Protein AF-A0A553SRT6-F1 (afdb_monomer_lite)

Sequence (78 aa):
MFRLLKIILGFLAAILALFGTITDSTLIFSFMYFFLGLLLLVIGFSELKKIDNIAPILMLLLAGFFILGSFYIMFFET

InterPro domains:
  IPR025018 Protein of unknown function DUF3953 [PF13129] (32-68)

Radius of gyration: 13.27 Å; chains: 1; bounding box: 30×25×34 Å

Secondary structure (DSSP, 8-state):
--HHHHHHHHHHHHHHHHHHHH---HHHHHHHHHHHHHHHHHHHHHHTT-TT-SHHHHHHHHHHHHHHHHHHHHHHT-

Foldseek 3Di:
DPPVVLVVLVVVLVVLVVVLVVDPDLLSNLVSLLVSLVSLLVNLVVPVVPVVDCSSVVSNVSSVVSNVVSVCSNPPVD

Organism: Niallia circulans (N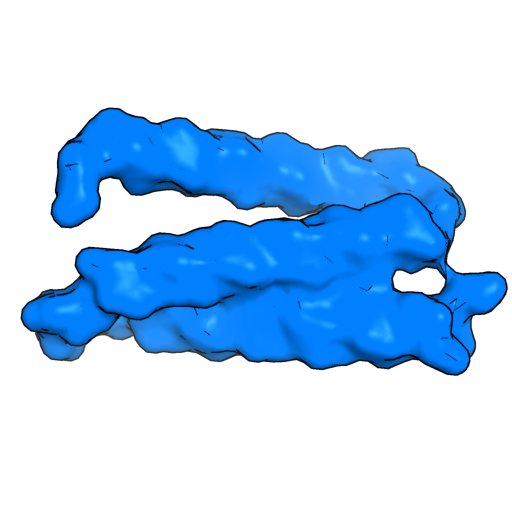CBI:txid1397)

Structure (mmCIF, N/CA/C/O backbone):
data_AF-A0A553SRT6-F1
#
_entry.id   AF-A0A553SRT6-F1
#
loop_
_atom_site.group_PDB
_atom_site.id
_atom_site.type_symbol
_atom_site.label_atom_id
_atom_site.label_alt_id
_atom_site.label_comp_id
_atom_site.label_asym_id
_atom_site.label_entity_id
_atom_site.label_seq_id
_atom_site.pdbx_PDB_ins_code
_atom_site.Cartn_x
_atom_site.Cartn_y
_atom_site.Cartn_z
_atom_site.occupancy
_atom_site.B_iso_or_equiv
_atom_site.auth_seq_id
_atom_site.auth_comp_id
_atom_site.auth_asym_id
_atom_site.auth_atom_id
_atom_site.pdbx_PDB_model_num
ATOM 1 N N . MET A 1 1 ? -3.470 5.606 17.877 1.00 59.69 1 MET A N 1
ATOM 2 C CA . MET A 1 1 ? -2.620 6.292 16.879 1.00 59.69 1 MET A CA 1
ATOM 3 C C . MET A 1 1 ? -3.013 7.758 16.854 1.00 59.69 1 MET A C 1
ATOM 5 O O . MET A 1 1 ? -4.206 8.029 16.750 1.00 59.69 1 MET A O 1
ATOM 9 N N . PHE A 1 2 ? -2.063 8.680 17.022 1.00 73.25 2 PHE A N 1
ATOM 10 C CA . PHE A 1 2 ? -2.344 10.118 16.991 1.00 73.25 2 PHE A CA 1
ATOM 11 C C . PHE A 1 2 ? -3.014 10.493 15.662 1.00 73.25 2 PHE A C 1
ATOM 13 O O . PHE A 1 2 ? -2.584 10.039 14.603 1.00 73.25 2 PHE A O 1
ATOM 20 N N . ARG A 1 3 ? -4.082 11.298 15.716 1.00 76.00 3 ARG A N 1
ATOM 21 C CA . ARG A 1 3 ? -4.906 11.689 14.553 1.00 76.00 3 ARG A CA 1
ATOM 22 C C . ARG A 1 3 ? -4.061 12.285 13.418 1.00 76.00 3 ARG A C 1
ATOM 24 O O . ARG A 1 3 ? -4.311 11.999 12.255 1.00 76.00 3 ARG A O 1
ATOM 31 N N . LEU A 1 4 ? -3.015 13.026 13.783 1.00 80.69 4 LEU A N 1
ATOM 32 C CA . LEU A 1 4 ? -2.020 13.597 12.873 1.00 80.69 4 LEU A CA 1
ATOM 33 C C . LEU A 1 4 ? -1.261 12.536 12.066 1.00 80.69 4 LEU A C 1
ATOM 35 O O . LEU A 1 4 ? -1.099 12.691 10.862 1.00 80.69 4 LEU A O 1
ATOM 39 N N . LEU A 1 5 ? -0.858 11.428 12.692 1.00 79.69 5 LEU A N 1
ATOM 40 C CA . LEU A 1 5 ? -0.088 10.382 12.015 1.00 79.69 5 LEU A CA 1
ATOM 41 C C . LEU A 1 5 ? -0.912 9.697 10.916 1.00 79.69 5 LEU A C 1
ATOM 43 O O . LEU A 1 5 ? -0.382 9.379 9.860 1.00 79.69 5 LEU A O 1
ATOM 47 N N . LYS A 1 6 ? -2.223 9.527 11.131 1.00 76.56 6 LYS A N 1
ATOM 48 C CA . LYS A 1 6 ? -3.140 8.985 10.113 1.00 76.56 6 LYS A CA 1
ATOM 49 C C . LYS A 1 6 ? -3.248 9.896 8.895 1.00 76.56 6 LYS A C 1
ATOM 51 O O . LYS A 1 6 ? -3.246 9.403 7.775 1.00 76.56 6 LYS A O 1
ATOM 56 N N . ILE A 1 7 ? -3.318 11.208 9.119 1.00 82.75 7 ILE A N 1
ATOM 57 C CA . ILE A 1 7 ? -3.388 12.203 8.042 1.00 82.75 7 ILE A CA 1
ATOM 58 C C . ILE A 1 7 ? -2.092 12.184 7.227 1.00 82.75 7 ILE A C 1
ATOM 60 O O . ILE A 1 7 ? -2.146 12.127 6.004 1.00 82.75 7 ILE A O 1
ATOM 64 N N . ILE A 1 8 ? -0.939 12.162 7.903 1.00 87.31 8 ILE A N 1
ATOM 65 C CA . ILE A 1 8 ? 0.375 12.103 7.250 1.00 87.31 8 ILE A CA 1
ATOM 66 C C . ILE A 1 8 ? 0.504 10.828 6.414 1.00 87.31 8 ILE A C 1
ATOM 68 O O . ILE A 1 8 ? 0.883 10.902 5.250 1.00 87.31 8 ILE A O 1
ATOM 72 N N . LEU A 1 9 ? 0.141 9.670 6.976 1.00 82.88 9 LEU A N 1
ATOM 73 C CA . LEU A 1 9 ? 0.179 8.397 6.256 1.00 82.88 9 LEU A CA 1
ATOM 74 C C . LEU A 1 9 ? -0.765 8.411 5.049 1.00 82.88 9 LEU A C 1
ATOM 76 O O . LEU A 1 9 ? -0.345 8.068 3.950 1.00 82.88 9 LEU A O 1
ATOM 80 N N . GLY A 1 10 ? -2.009 8.868 5.216 1.00 81.56 10 GLY A N 1
ATOM 81 C CA . GLY A 1 10 ? -2.960 8.980 4.107 1.00 81.56 10 GLY A CA 1
ATOM 82 C C . GLY A 1 10 ? -2.455 9.883 2.977 1.00 81.56 10 GLY A C 1
ATOM 83 O O . GLY A 1 10 ? -2.574 9.527 1.807 1.00 81.56 10 GLY A O 1
ATOM 84 N N . PHE A 1 11 ? -1.832 11.014 3.317 1.00 88.69 11 PHE A N 1
ATOM 85 C CA . PHE A 1 11 ? -1.221 11.911 2.335 1.00 88.69 11 PHE A CA 1
ATOM 86 C C . PHE A 1 11 ? -0.035 11.257 1.614 1.00 88.69 11 PHE A C 1
ATOM 88 O O . PHE A 1 11 ? 0.083 11.368 0.395 1.00 88.69 11 PHE A O 1
ATOM 95 N N . LEU A 1 12 ? 0.799 10.507 2.342 1.00 87.50 12 LEU A N 1
ATOM 96 C CA . LEU A 1 12 ? 1.895 9.737 1.756 1.00 87.50 12 LEU A CA 1
ATOM 97 C C . LEU A 1 12 ? 1.376 8.686 0.760 1.00 87.50 12 LEU A C 1
ATOM 99 O O . LEU A 1 12 ? 1.913 8.578 -0.337 1.00 87.50 12 LEU A O 1
ATOM 103 N N . ALA A 1 13 ? 0.308 7.958 1.111 1.00 83.88 13 ALA A N 1
ATOM 104 C CA . ALA A 1 13 ? -0.347 7.005 0.209 1.00 8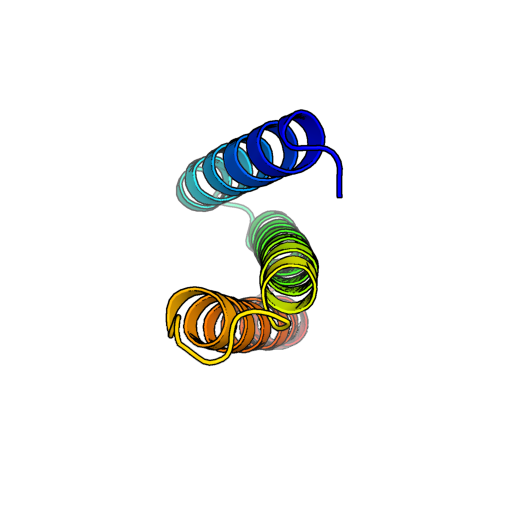3.88 13 ALA A CA 1
ATOM 105 C C . ALA A 1 13 ? -0.815 7.677 -1.085 1.00 83.88 13 ALA A C 1
ATOM 107 O O . ALA A 1 13 ? -0.579 7.148 -2.167 1.00 83.88 13 ALA A O 1
ATOM 108 N N . ALA A 1 14 ? -1.447 8.850 -0.987 1.00 84.88 14 ALA A N 1
ATOM 109 C CA . ALA A 1 14 ? -1.912 9.585 -2.159 1.00 84.88 14 ALA A CA 1
ATOM 110 C C . ALA A 1 14 ? -0.751 10.006 -3.076 1.00 84.88 14 ALA A C 1
ATOM 112 O O . ALA A 1 14 ? -0.846 9.850 -4.292 1.00 84.88 14 ALA A O 1
ATOM 113 N N . ILE A 1 15 ? 0.363 10.478 -2.504 1.00 88.19 15 ILE A N 1
ATOM 114 C CA . ILE A 1 15 ? 1.567 10.826 -3.273 1.00 88.19 15 ILE A CA 1
ATOM 115 C C . ILE A 1 15 ? 2.154 9.590 -3.955 1.00 88.19 15 ILE A C 1
ATOM 117 O O . ILE A 1 15 ? 2.457 9.648 -5.144 1.00 88.19 15 ILE A O 1
ATOM 121 N N . LEU A 1 16 ? 2.296 8.471 -3.235 1.00 84.19 16 LEU A N 1
ATOM 122 C CA . LEU A 1 16 ? 2.810 7.231 -3.821 1.00 84.19 16 LEU A CA 1
ATOM 123 C C . LEU A 1 16 ? 1.906 6.717 -4.946 1.00 84.19 16 LEU A C 1
ATOM 125 O O . LEU A 1 16 ? 2.411 6.285 -5.977 1.00 84.19 16 LEU A O 1
ATOM 129 N N . ALA A 1 17 ? 0.586 6.787 -4.779 1.00 83.06 17 ALA A N 1
ATOM 130 C CA . ALA A 1 17 ? -0.355 6.377 -5.814 1.00 83.06 17 ALA A CA 1
ATOM 131 C C . ALA A 1 17 ? -0.219 7.243 -7.076 1.00 83.06 17 ALA A C 1
ATOM 133 O O . ALA A 1 17 ? -0.110 6.708 -8.176 1.00 83.06 17 ALA A O 1
ATOM 134 N N . LEU A 1 18 ? -0.157 8.571 -6.920 1.00 86.62 18 LEU A N 1
ATOM 135 C CA . LEU A 1 18 ? 0.047 9.491 -8.042 1.00 86.62 18 LEU A CA 1
ATOM 136 C C . LEU A 1 18 ? 1.377 9.234 -8.741 1.00 86.62 18 LEU A C 1
ATOM 138 O O . LEU A 1 18 ? 1.427 9.105 -9.958 1.00 86.62 18 LEU A O 1
ATOM 142 N N . PHE A 1 19 ? 2.459 9.120 -7.984 1.00 82.44 19 PHE A N 1
ATOM 143 C CA . PHE A 1 19 ? 3.786 8.978 -8.565 1.00 82.44 19 PHE A CA 1
ATOM 144 C C . PHE A 1 19 ? 3.966 7.604 -9.243 1.00 82.44 19 PHE A C 1
ATOM 146 O O . PHE A 1 19 ? 4.641 7.515 -10.265 1.00 82.44 19 PHE A O 1
ATOM 153 N N . GLY A 1 20 ? 3.246 6.572 -8.783 1.00 77.75 20 GLY A N 1
ATOM 154 C CA . GLY A 1 20 ? 3.141 5.289 -9.476 1.00 77.75 20 GLY A CA 1
ATOM 155 C C . GLY A 1 20 ? 2.509 5.417 -10.864 1.00 77.75 20 GLY A C 1
ATOM 156 O O . GLY A 1 20 ? 2.926 4.734 -11.783 1.00 77.75 20 GLY A O 1
ATOM 157 N N . THR A 1 21 ? 1.562 6.335 -11.070 1.00 80.38 21 THR A N 1
ATOM 158 C CA . THR A 1 21 ? 0.961 6.547 -12.405 1.00 80.38 21 THR A CA 1
ATOM 159 C C . THR A 1 21 ? 1.852 7.313 -13.386 1.00 80.38 21 THR A C 1
ATOM 161 O O . THR A 1 21 ? 1.541 7.356 -14.571 1.00 80.38 21 THR A O 1
ATOM 164 N N . ILE A 1 22 ? 2.935 7.931 -12.904 1.00 85.75 22 ILE A N 1
ATOM 165 C CA . ILE A 1 22 ? 3.808 8.806 -13.704 1.00 85.75 22 ILE A CA 1
ATOM 166 C C . ILE A 1 22 ? 5.127 8.104 -14.062 1.00 85.75 22 ILE A C 1
ATOM 168 O O . ILE A 1 22 ? 5.817 8.528 -14.983 1.00 85.75 22 ILE A O 1
ATOM 172 N N . THR A 1 23 ? 5.520 7.061 -13.326 1.00 84.56 23 THR A N 1
ATOM 173 C CA . THR A 1 23 ? 6.812 6.402 -13.538 1.00 84.56 23 THR A CA 1
ATOM 174 C C . THR A 1 23 ? 6.755 5.375 -14.670 1.00 84.56 23 THR A C 1
ATOM 176 O O . THR A 1 23 ? 5.917 4.480 -14.662 1.00 84.56 23 THR A O 1
ATOM 179 N N . ASP A 1 24 ? 7.699 5.471 -15.610 1.00 83.38 24 ASP A N 1
ATOM 180 C CA . ASP A 1 24 ? 7.857 4.501 -16.706 1.00 83.38 24 ASP A CA 1
ATOM 181 C C . ASP A 1 24 ? 8.734 3.297 -16.319 1.00 83.38 24 ASP A C 1
ATOM 183 O O . ASP A 1 24 ? 8.848 2.323 -17.061 1.00 83.38 24 ASP A O 1
ATOM 187 N N . SER A 1 25 ? 9.399 3.350 -15.160 1.00 86.62 25 SER A N 1
ATOM 188 C CA . SER A 1 25 ? 10.252 2.258 -14.695 1.00 86.62 25 SER A CA 1
ATOM 189 C C . SER A 1 25 ? 9.423 1.232 -13.934 1.00 86.62 25 SER A C 1
ATOM 191 O O . SER A 1 25 ? 8.982 1.495 -12.816 1.00 86.62 25 SER A O 1
ATOM 193 N N . THR A 1 26 ? 9.291 0.030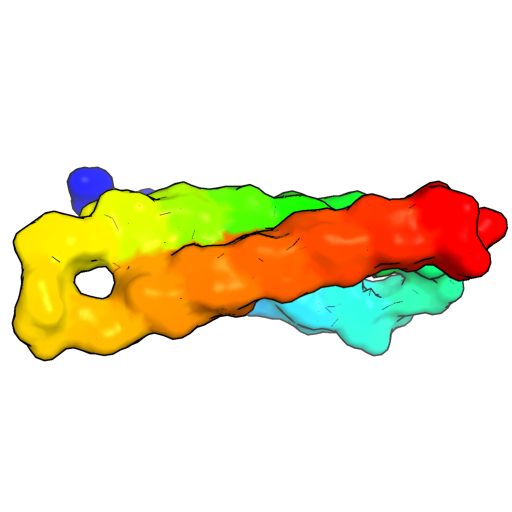 -14.498 1.00 86.56 26 THR A N 1
ATOM 194 C CA . THR A 1 26 ? 8.628 -1.124 -13.864 1.00 86.56 26 THR A CA 1
ATOM 195 C C . THR A 1 26 ? 9.216 -1.465 -12.494 1.00 86.56 26 THR A C 1
ATOM 197 O O . THR A 1 26 ? 8.483 -1.805 -11.565 1.00 86.56 26 THR A O 1
ATOM 200 N N . LEU A 1 27 ? 10.529 -1.296 -12.320 1.00 86.38 27 LEU A N 1
ATOM 201 C CA . LEU A 1 27 ? 11.209 -1.546 -11.049 1.00 86.38 27 LEU A CA 1
ATOM 202 C C . LEU A 1 27 ? 10.833 -0.508 -9.984 1.00 86.38 27 LEU A C 1
ATOM 204 O O . LEU A 1 27 ? 10.486 -0.876 -8.862 1.00 86.38 27 LEU A O 1
ATOM 208 N N . ILE A 1 28 ? 10.836 0.785 -10.332 1.00 86.12 28 ILE A N 1
ATOM 209 C CA . ILE A 1 28 ? 10.378 1.847 -9.420 1.00 86.12 28 ILE A CA 1
ATOM 210 C C . ILE A 1 28 ? 8.892 1.650 -9.108 1.00 86.12 28 ILE A C 1
ATOM 212 O O . ILE A 1 28 ? 8.504 1.678 -7.941 1.00 86.12 28 ILE A O 1
ATOM 216 N N . PHE A 1 29 ? 8.077 1.375 -10.126 1.00 86.62 29 PHE A N 1
ATOM 217 C CA . PHE A 1 29 ? 6.648 1.109 -10.001 1.00 86.62 29 PHE A CA 1
ATOM 218 C C . PHE A 1 29 ? 6.349 -0.023 -9.009 1.00 86.62 29 PHE A C 1
ATOM 220 O O . PHE A 1 29 ? 5.518 0.141 -8.114 1.00 86.62 29 PHE A O 1
ATOM 227 N N . SER A 1 30 ? 7.084 -1.137 -9.098 1.00 88.88 30 SER A N 1
ATOM 228 C CA . SER A 1 30 ? 6.956 -2.255 -8.162 1.00 88.88 30 SER A CA 1
ATOM 229 C C . SER A 1 30 ? 7.245 -1.832 -6.716 1.00 88.88 30 SER A C 1
ATOM 231 O O . SER A 1 30 ? 6.404 -2.038 -5.836 1.00 88.88 30 SER A O 1
ATOM 233 N N . PHE A 1 31 ? 8.374 -1.159 -6.456 1.00 88.44 31 PHE A N 1
ATOM 234 C CA . PHE A 1 31 ? 8.692 -0.680 -5.106 1.00 88.44 31 PHE A CA 1
ATOM 235 C C . PHE A 1 31 ? 7.623 0.270 -4.561 1.00 88.44 31 PHE A C 1
ATOM 237 O O . PHE A 1 31 ? 7.261 0.199 -3.386 1.00 88.44 31 PHE A O 1
ATOM 244 N N . MET A 1 32 ? 7.070 1.138 -5.404 1.00 90.06 32 MET A N 1
ATOM 245 C CA . MET A 1 32 ? 6.003 2.050 -5.002 1.00 90.06 32 MET A CA 1
ATOM 246 C C . MET A 1 32 ? 4.722 1.322 -4.607 1.00 90.06 32 MET A C 1
ATOM 248 O O . MET A 1 32 ? 4.137 1.641 -3.572 1.00 90.06 32 MET A O 1
ATOM 252 N N . TYR A 1 33 ? 4.309 0.325 -5.388 1.00 90.56 33 TYR A N 1
ATOM 253 C CA . TYR A 1 33 ? 3.152 -0.509 -5.066 1.00 90.56 33 TYR A CA 1
ATOM 254 C C . TYR A 1 33 ? 3.370 -1.258 -3.750 1.00 90.56 33 TYR A C 1
ATOM 256 O O . TYR A 1 33 ? 2.473 -1.296 -2.907 1.00 90.56 33 TYR A O 1
ATOM 264 N N . PHE A 1 34 ? 4.582 -1.760 -3.514 1.00 92.75 34 PHE A N 1
ATOM 265 C CA . PHE A 1 34 ? 4.935 -2.415 -2.260 1.00 92.75 34 PHE A CA 1
ATOM 266 C C . PHE A 1 34 ? 4.781 -1.475 -1.054 1.00 92.75 34 PHE A C 1
ATOM 268 O O . PHE A 1 34 ? 4.089 -1.800 -0.085 1.00 92.75 34 PHE A O 1
ATOM 275 N N . PHE A 1 35 ? 5.371 -0.276 -1.118 1.00 91.44 35 PHE A N 1
ATOM 276 C CA . PHE A 1 35 ? 5.284 0.705 -0.032 1.00 91.44 35 PHE A CA 1
ATOM 277 C C . PHE A 1 35 ? 3.858 1.224 0.182 1.00 91.44 35 PHE A C 1
ATOM 279 O O . PHE A 1 35 ? 3.441 1.402 1.329 1.00 91.44 35 PHE A O 1
ATOM 286 N N . LEU A 1 36 ? 3.088 1.423 -0.892 1.00 91.94 36 LEU A N 1
ATOM 287 C CA . LEU A 1 36 ? 1.676 1.791 -0.810 1.00 91.94 36 LEU A CA 1
ATOM 288 C C . LEU A 1 36 ? 0.867 0.703 -0.094 1.00 91.94 36 LEU A C 1
ATOM 290 O O . LEU A 1 36 ? 0.076 1.003 0.802 1.00 91.94 36 LEU A O 1
ATOM 294 N N . GLY A 1 37 ? 1.118 -0.562 -0.435 1.00 94.00 37 GLY A N 1
ATOM 295 C CA . GLY A 1 37 ? 0.501 -1.711 0.211 1.00 94.00 37 GLY A CA 1
ATOM 296 C C . GLY A 1 37 ? 0.828 -1.796 1.703 1.00 94.00 37 GLY A C 1
ATOM 297 O O . GLY A 1 37 ? -0.086 -1.909 2.517 1.00 94.00 37 GLY A O 1
ATOM 298 N N . LEU A 1 38 ? 2.098 -1.643 2.095 1.00 93.69 38 LEU A N 1
ATOM 299 C CA . LEU A 1 38 ? 2.493 -1.597 3.511 1.00 93.69 38 LEU A CA 1
ATOM 300 C C . LEU A 1 38 ? 1.806 -0.460 4.272 1.00 93.69 38 LEU A C 1
ATOM 302 O O . LEU A 1 38 ? 1.392 -0.625 5.420 1.00 93.69 38 LEU A O 1
ATOM 306 N N . LEU A 1 39 ? 1.664 0.700 3.639 1.00 91.88 39 LEU A N 1
ATOM 307 C CA . LEU A 1 39 ? 1.068 1.861 4.277 1.00 91.88 39 LEU A CA 1
ATOM 308 C C . LEU A 1 39 ? -0.442 1.672 4.498 1.00 91.88 39 LEU A C 1
ATOM 310 O O . LEU A 1 39 ? -0.945 1.945 5.590 1.00 91.88 39 LEU A O 1
ATOM 314 N N . LEU A 1 40 ? -1.149 1.114 3.512 1.00 91.19 40 LEU A N 1
ATOM 315 C CA . LEU A 1 40 ? -2.549 0.701 3.655 1.00 91.19 40 LEU A CA 1
ATOM 316 C C . LEU A 1 40 ? -2.719 -0.397 4.711 1.00 91.19 40 LEU A C 1
ATOM 318 O O . LEU A 1 40 ? -3.690 -0.366 5.467 1.00 91.19 40 LEU A O 1
ATOM 322 N N . LEU A 1 41 ? -1.755 -1.314 4.820 1.00 93.81 41 LEU A N 1
ATOM 323 C CA . LEU A 1 41 ? -1.747 -2.376 5.824 1.00 93.81 41 LEU A CA 1
ATOM 324 C C . LEU A 1 41 ? -1.696 -1.791 7.240 1.00 93.81 41 LEU A C 1
ATOM 326 O O . LEU A 1 41 ? -2.515 -2.138 8.092 1.00 93.81 41 LEU A O 1
ATOM 330 N N . VAL A 1 42 ? -0.785 -0.843 7.477 1.00 91.06 42 VAL A N 1
ATOM 331 C CA . VAL A 1 42 ? -0.668 -0.136 8.761 1.00 91.06 42 VAL A CA 1
ATOM 332 C C . VAL A 1 42 ? -1.950 0.632 9.086 1.00 91.06 42 VAL A C 1
ATOM 334 O O . VAL A 1 42 ? -2.443 0.544 10.213 1.00 91.06 42 VAL A O 1
ATOM 337 N N . ILE A 1 43 ? -2.524 1.359 8.119 1.00 87.75 43 ILE A N 1
ATOM 338 C CA . ILE A 1 43 ? -3.771 2.105 8.339 1.00 87.75 43 ILE A CA 1
ATOM 339 C C . ILE A 1 43 ? -4.922 1.142 8.663 1.00 87.75 43 ILE A C 1
ATOM 341 O O . ILE A 1 43 ? -5.604 1.349 9.671 1.00 87.75 43 ILE A O 1
ATOM 345 N N . GLY A 1 44 ? -5.095 0.077 7.876 1.00 89.31 44 GLY A N 1
ATOM 346 C CA . GLY A 1 44 ? -6.137 -0.932 8.060 1.00 89.31 44 GLY A CA 1
ATOM 347 C C . GLY A 1 44 ? -6.073 -1.588 9.439 1.00 89.31 44 GLY A C 1
ATOM 348 O O . GLY A 1 44 ? -7.056 -1.568 10.180 1.00 89.31 44 GLY A O 1
ATOM 349 N N . PHE A 1 45 ? -4.896 -2.059 9.865 1.00 90.12 45 PHE A N 1
ATOM 350 C CA . PHE A 1 45 ? -4.729 -2.611 11.214 1.00 90.12 45 PHE A CA 1
ATOM 351 C C . PHE A 1 45 ? -4.956 -1.570 12.319 1.00 90.12 45 PHE A C 1
ATOM 353 O O . PHE A 1 45 ? -5.499 -1.897 13.376 1.00 90.12 45 PHE A O 1
ATOM 360 N N . SER A 1 46 ? -4.594 -0.304 12.089 1.00 86.38 46 SER A N 1
ATOM 361 C CA . SER A 1 46 ? -4.780 0.760 13.084 1.00 86.38 46 SER A CA 1
ATOM 362 C C . SER A 1 46 ? -6.249 1.120 13.347 1.00 86.38 46 SER A C 1
ATOM 364 O O . SER A 1 46 ? -6.563 1.655 14.415 1.00 86.38 46 SER A O 1
ATOM 366 N N . GLU A 1 47 ? -7.136 0.847 12.387 1.00 84.19 47 GLU A N 1
ATOM 367 C CA . GLU A 1 47 ? -8.573 1.144 12.454 1.00 84.19 47 GLU A CA 1
ATOM 368 C C . GLU A 1 47 ? -9.442 -0.108 12.675 1.00 84.19 47 GLU A C 1
ATOM 370 O O . GLU A 1 47 ? -10.635 0.027 12.944 1.00 84.19 47 GLU A O 1
ATOM 375 N N . LEU A 1 48 ? -8.856 -1.313 12.656 1.00 84.56 48 LEU A N 1
ATOM 376 C CA . LEU A 1 48 ? -9.565 -2.597 12.787 1.00 84.56 48 LEU A CA 1
ATOM 377 C C . LEU A 1 48 ? -10.376 -2.746 14.089 1.00 84.56 48 LEU A C 1
ATOM 379 O O . LEU A 1 48 ? -11.281 -3.566 14.181 1.00 84.56 48 LEU A O 1
ATOM 383 N N . LYS A 1 49 ? -10.076 -1.938 15.111 1.00 72.44 49 LYS A N 1
ATOM 384 C CA . LYS A 1 49 ? -10.781 -1.954 16.404 1.00 72.44 49 LYS A CA 1
ATOM 385 C C . LYS A 1 49 ? -12.244 -1.495 16.314 1.00 72.44 49 LYS A C 1
ATOM 387 O O . LYS A 1 49 ? -12.976 -1.654 17.285 1.00 72.44 49 LYS A O 1
ATOM 392 N N . LYS A 1 50 ? -12.667 -0.908 15.191 1.00 64.56 50 LYS A N 1
ATOM 393 C CA . LYS A 1 50 ? -14.049 -0.481 14.945 1.00 64.56 50 LYS A CA 1
ATOM 394 C C . LYS A 1 50 ? -14.730 -1.481 14.009 1.00 64.56 50 LYS A C 1
ATOM 396 O O . LYS A 1 50 ? -14.716 -1.284 12.800 1.00 64.56 50 LYS A O 1
ATOM 401 N N . ILE A 1 51 ? -15.303 -2.544 14.578 1.00 64.06 51 ILE A N 1
ATOM 402 C CA . ILE A 1 51 ? -15.987 -3.618 13.828 1.00 64.06 51 ILE A CA 1
ATOM 403 C C . ILE A 1 51 ? -17.154 -3.080 12.982 1.00 64.06 51 ILE A C 1
ATOM 405 O O . ILE A 1 51 ? -17.411 -3.599 11.902 1.00 64.06 51 ILE A O 1
ATOM 409 N N . ASP A 1 52 ? -17.785 -1.981 13.402 1.00 74.00 52 ASP A N 1
ATOM 410 C CA . ASP A 1 52 ? -18.900 -1.361 12.670 1.00 74.00 52 ASP A CA 1
ATOM 411 C C . ASP A 1 52 ? -18.477 -0.625 11.383 1.00 74.00 52 ASP A C 1
ATOM 413 O O . ASP A 1 52 ? -19.317 -0.058 10.685 1.00 74.00 52 ASP A O 1
ATOM 417 N N . ASN A 1 53 ? -17.180 -0.582 11.056 1.00 78.75 53 ASN A N 1
ATOM 418 C CA . ASN A 1 53 ? -16.669 0.109 9.877 1.00 78.75 53 ASN A CA 1
ATOM 419 C C . ASN A 1 53 ? -15.981 -0.877 8.925 1.00 78.75 53 ASN A C 1
ATOM 421 O O . ASN A 1 53 ? -15.011 -1.529 9.295 1.00 78.75 53 ASN A O 1
ATOM 425 N N . ILE A 1 54 ? -16.449 -0.941 7.675 1.00 88.31 54 ILE A N 1
ATOM 426 C CA . ILE A 1 54 ? -15.877 -1.799 6.625 1.00 88.31 54 ILE A CA 1
ATOM 427 C C . ILE A 1 54 ? -14.580 -1.233 6.025 1.00 88.31 54 ILE A C 1
ATOM 429 O O . ILE A 1 54 ? -13.782 -1.970 5.447 1.00 88.31 54 ILE A O 1
ATOM 433 N N . ALA A 1 55 ? -14.332 0.072 6.176 1.00 86.44 55 ALA A N 1
ATOM 434 C CA . ALA A 1 55 ? -13.175 0.746 5.587 1.00 86.44 55 ALA A CA 1
ATOM 435 C C . ALA A 1 55 ? -11.811 0.108 5.940 1.00 86.44 55 ALA A C 1
ATOM 437 O O . ALA A 1 55 ? -11.002 -0.067 5.030 1.00 86.44 55 ALA A O 1
ATOM 438 N N . PRO A 1 56 ? -11.531 -0.303 7.195 1.00 88.50 56 PRO A N 1
ATOM 439 C CA . PRO A 1 56 ? -10.270 -0.951 7.555 1.00 88.50 56 PRO A CA 1
ATOM 440 C C . PRO A 1 56 ? -10.087 -2.305 6.859 1.00 88.50 56 PRO A C 1
ATOM 442 O O . PRO A 1 56 ? -8.975 -2.653 6.476 1.00 88.50 56 PRO A O 1
ATOM 445 N N . ILE A 1 57 ? -11.179 -3.049 6.650 1.00 91.12 57 ILE A N 1
ATOM 446 C CA . ILE A 1 57 ? -11.165 -4.340 5.948 1.00 91.12 57 ILE A CA 1
ATOM 447 C C . ILE A 1 57 ? -10.829 -4.124 4.469 1.00 91.12 57 ILE A C 1
ATOM 449 O O . ILE A 1 57 ? -9.961 -4.806 3.930 1.00 91.12 57 ILE A O 1
ATOM 453 N N . LEU A 1 58 ? -11.454 -3.132 3.827 1.00 91.75 58 LEU A N 1
ATOM 454 C CA . LEU A 1 58 ? -11.137 -2.757 2.444 1.00 91.75 58 LEU A CA 1
ATOM 455 C C . LEU A 1 58 ? -9.679 -2.311 2.296 1.00 91.75 58 LEU A C 1
ATOM 457 O O . LEU A 1 58 ? -9.015 -2.700 1.340 1.00 91.75 58 LEU A O 1
ATOM 461 N N . MET A 1 59 ? -9.157 -1.545 3.259 1.00 90.62 59 MET A N 1
ATOM 462 C CA . MET A 1 59 ? -7.750 -1.134 3.270 1.00 90.62 59 MET A CA 1
ATOM 463 C C . MET A 1 59 ? -6.799 -2.328 3.368 1.00 90.62 59 MET A C 1
ATOM 465 O O . MET A 1 59 ? -5.783 -2.339 2.683 1.00 90.62 59 MET A O 1
ATOM 469 N N . LEU A 1 60 ? -7.130 -3.347 4.165 1.00 93.81 60 LEU A N 1
ATOM 470 C CA . LEU A 1 60 ? -6.326 -4.568 4.266 1.00 93.81 60 LEU A CA 1
ATOM 471 C C . LEU A 1 60 ? -6.377 -5.419 2.995 1.00 93.81 60 LEU A C 1
ATOM 473 O O . LEU A 1 60 ? -5.349 -5.952 2.580 1.00 93.81 60 LEU A O 1
ATOM 477 N N . LEU A 1 61 ? -7.541 -5.515 2.350 1.00 94.88 61 LEU A N 1
ATOM 478 C CA . LEU A 1 61 ? -7.670 -6.189 1.055 1.00 94.88 61 LEU A CA 1
ATOM 479 C C . LEU A 1 61 ? -6.849 -5.480 -0.026 1.00 94.88 61 LEU A C 1
ATOM 481 O O . LEU A 1 61 ? -6.084 -6.128 -0.739 1.00 94.88 61 LEU A O 1
ATOM 485 N N . LEU A 1 62 ? -6.952 -4.150 -0.105 1.00 93.56 62 LEU A N 1
ATOM 486 C CA . LEU A 1 62 ? -6.143 -3.343 -1.018 1.00 93.56 62 LEU A CA 1
ATOM 487 C C . LEU A 1 62 ? -4.654 -3.498 -0.719 1.00 93.56 62 LEU A C 1
ATOM 489 O O . LEU A 1 62 ? -3.868 -3.688 -1.639 1.00 93.56 62 LEU A O 1
ATOM 493 N N . ALA A 1 63 ? -4.261 -3.471 0.555 1.00 95.19 63 ALA A N 1
ATOM 494 C CA . ALA A 1 63 ? -2.880 -3.694 0.953 1.00 95.19 63 ALA A CA 1
ATOM 495 C C . ALA A 1 63 ? -2.344 -5.035 0.438 1.00 95.19 63 ALA A C 1
ATOM 497 O O . ALA A 1 63 ? -1.267 -5.077 -0.153 1.00 95.19 63 ALA A O 1
ATOM 498 N N . GLY A 1 64 ? -3.115 -6.113 0.612 1.00 95.31 64 GLY A N 1
ATOM 499 C CA . GLY A 1 64 ? -2.772 -7.429 0.080 1.00 95.31 64 GLY A CA 1
ATOM 500 C C . GLY A 1 64 ? -2.613 -7.415 -1.440 1.00 95.31 64 GLY A C 1
ATOM 501 O O . GLY A 1 64 ? -1.613 -7.913 -1.951 1.00 95.31 64 GLY A O 1
ATOM 502 N N . PHE A 1 65 ? -3.547 -6.787 -2.155 1.00 95.12 65 PHE A N 1
ATOM 503 C CA . PHE A 1 65 ? -3.474 -6.637 -3.609 1.00 95.12 65 PHE A CA 1
ATOM 504 C C . PHE A 1 65 ? -2.206 -5.896 -4.056 1.00 95.12 65 PHE A C 1
ATOM 506 O O . PHE A 1 65 ? -1.482 -6.390 -4.915 1.00 95.12 65 PHE A O 1
ATOM 513 N N . PHE A 1 66 ? -1.896 -4.751 -3.444 1.00 94.12 66 PHE A N 1
ATOM 514 C CA . PHE A 1 66 ? -0.719 -3.950 -3.785 1.00 94.12 66 PHE A CA 1
ATOM 515 C C . PHE A 1 66 ? 0.599 -4.674 -3.479 1.00 94.12 66 PHE A C 1
ATOM 517 O O . PHE A 1 66 ? 1.514 -4.651 -4.300 1.00 94.12 66 PHE A O 1
ATOM 524 N N . ILE A 1 67 ? 0.690 -5.367 -2.339 1.00 96.06 67 ILE A N 1
ATOM 525 C CA . ILE A 1 67 ? 1.881 -6.145 -1.974 1.00 96.06 67 ILE A CA 1
ATOM 526 C C . ILE A 1 67 ? 2.074 -7.310 -2.951 1.00 96.06 67 ILE A C 1
ATOM 528 O O . ILE A 1 67 ? 3.157 -7.466 -3.509 1.00 96.06 67 ILE A O 1
ATOM 532 N N . LEU A 1 68 ? 1.037 -8.108 -3.209 1.00 95.88 68 LEU A N 1
ATOM 533 C CA . LEU A 1 68 ? 1.143 -9.242 -4.132 1.00 95.88 68 LEU A CA 1
ATOM 534 C C . LEU A 1 68 ? 1.430 -8.786 -5.566 1.00 95.88 68 LEU A C 1
ATOM 536 O O . LEU A 1 68 ? 2.297 -9.357 -6.224 1.00 95.88 68 LEU A O 1
ATOM 540 N N . GLY A 1 69 ? 0.759 -7.726 -6.020 1.00 93.00 69 GLY A N 1
ATOM 541 C CA . GLY A 1 69 ? 1.004 -7.111 -7.321 1.00 93.00 69 GLY A CA 1
ATOM 542 C C . GLY A 1 69 ? 2.442 -6.617 -7.460 1.00 93.00 69 GLY A C 1
ATOM 543 O O . GLY A 1 69 ? 3.072 -6.867 -8.481 1.00 93.00 69 GLY A O 1
ATOM 544 N N . SER A 1 70 ? 3.006 -5.999 -6.416 1.00 94.12 70 SER A N 1
ATOM 545 C CA . SER A 1 70 ? 4.402 -5.551 -6.447 1.00 94.12 70 SER A CA 1
ATOM 546 C C . SER A 1 70 ? 5.386 -6.703 -6.642 1.00 94.12 70 SER A C 1
ATOM 548 O O . SER A 1 70 ? 6.267 -6.599 -7.495 1.00 94.12 70 SER A O 1
ATOM 550 N N . PHE A 1 71 ? 5.202 -7.823 -5.931 1.00 94.44 71 PHE A N 1
ATOM 551 C CA . PHE A 1 71 ? 6.034 -9.012 -6.108 1.00 94.44 71 PHE A CA 1
ATOM 552 C C . PHE A 1 71 ? 5.878 -9.602 -7.504 1.00 94.44 71 PHE A C 1
ATOM 554 O O . PHE A 1 71 ? 6.872 -9.971 -8.118 1.00 94.44 71 PHE A O 1
ATOM 561 N N . TYR A 1 72 ? 4.651 -9.656 -8.022 1.00 93.62 72 TYR A N 1
ATOM 562 C CA . TYR A 1 72 ? 4.419 -10.125 -9.380 1.00 93.62 72 TYR A CA 1
ATOM 563 C C . TYR A 1 72 ? 5.202 -9.283 -10.401 1.00 93.62 72 TYR A C 1
ATOM 565 O O . TYR A 1 72 ? 5.987 -9.823 -11.173 1.00 93.62 72 TYR A O 1
ATOM 573 N N . ILE A 1 73 ? 5.086 -7.957 -10.337 1.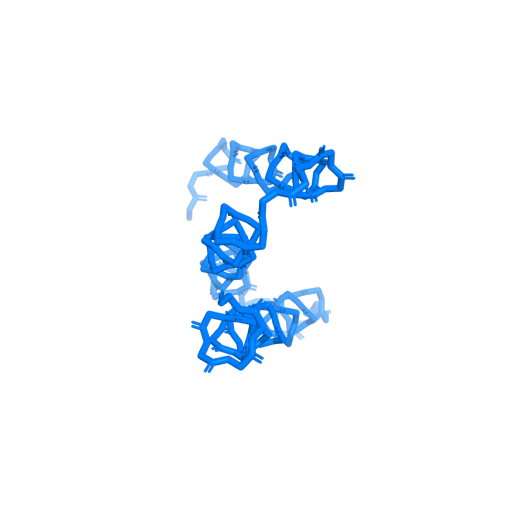00 90.75 73 ILE A N 1
ATOM 574 C CA . ILE A 1 73 ? 5.789 -7.054 -11.259 1.00 90.75 73 ILE A CA 1
ATOM 575 C C . ILE A 1 73 ? 7.313 -7.197 -11.110 1.00 90.75 73 ILE A C 1
ATOM 577 O O . ILE A 1 73 ? 8.021 -7.282 -12.107 1.00 90.75 73 ILE A O 1
ATOM 581 N N . MET A 1 74 ? 7.820 -7.293 -9.876 1.00 91.50 74 MET A N 1
ATOM 582 C CA . MET A 1 74 ? 9.261 -7.397 -9.591 1.00 91.50 74 MET A CA 1
ATOM 583 C C . MET A 1 74 ? 9.904 -8.698 -10.084 1.00 91.50 74 MET A C 1
ATOM 585 O O . MET A 1 74 ? 11.109 -8.742 -10.301 1.00 91.50 74 MET A O 1
ATOM 589 N N . PHE A 1 75 ? 9.143 -9.788 -10.162 1.00 91.25 75 PHE A N 1
ATOM 590 C CA . PHE A 1 75 ? 9.688 -11.092 -10.544 1.00 91.25 75 PHE A CA 1
ATOM 591 C C . PHE A 1 75 ? 9.352 -11.493 -11.978 1.00 91.25 75 PHE A C 1
ATOM 593 O O . PHE A 1 75 ? 10.031 -12.361 -12.524 1.00 91.25 75 PHE A O 1
ATOM 60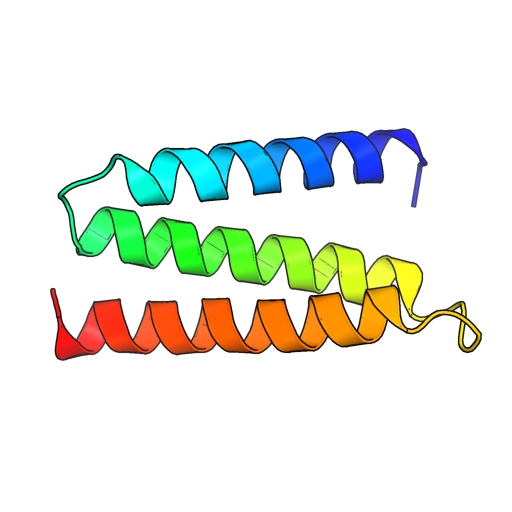0 N N . PHE A 1 76 ? 8.317 -10.898 -12.575 1.00 90.75 76 PHE A N 1
ATOM 601 C CA . PHE A 1 76 ? 7.797 -11.325 -13.874 1.00 90.75 76 PHE A CA 1
ATOM 602 C C . PHE A 1 76 ? 7.720 -10.212 -14.930 1.00 90.75 76 PHE A C 1
ATOM 604 O O . PHE A 1 76 ? 7.543 -10.544 -16.100 1.00 90.75 76 PHE A O 1
ATOM 611 N N . GLU A 1 77 ? 7.862 -8.928 -14.569 1.00 80.81 77 GLU A 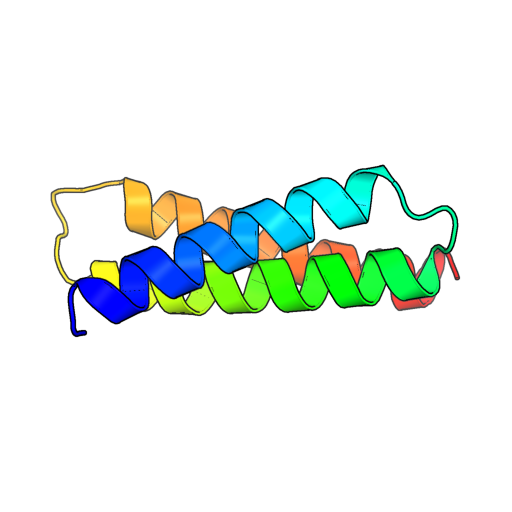N 1
ATOM 612 C CA . GLU A 1 77 ? 7.735 -7.799 -15.516 1.00 80.81 77 GLU A CA 1
ATOM 613 C C . GLU A 1 77 ? 8.917 -6.806 -15.527 1.00 80.81 77 GLU A C 1
ATOM 615 O O . GLU A 1 77 ? 8.953 -5.908 -16.372 1.00 80.81 77 GLU A O 1
ATOM 620 N N . THR A 1 78 ? 9.887 -6.939 -14.619 1.00 66.88 78 THR A N 1
ATOM 621 C CA . THR A 1 78 ? 11.176 -6.213 -14.651 1.00 66.88 78 THR A CA 1
ATOM 622 C C . THR A 1 78 ? 12.256 -7.000 -15.367 1.00 66.88 78 THR A C 1
ATOM 624 O O . THR A 1 78 ? 13.000 -6.372 -16.150 1.00 66.88 78 THR A O 1
#

pLDDT: mean 86.38, std 7.71, range [59.69, 96.06]